Protein AF-A0A6N9NQ36-F1 (afdb_monomer_lite)

Foldseek 3Di:
DDLVVLLVVLVVLLVLLVVCVVVVFDDPVNLVVSVVVLVVVLVVLVPDPDDPVLNVLSVPDDQPDDPPPPPPDVVVVVVCVVVVNVVVVVVVVVVRVSSNVRSVVSNVSSVVSSVVSVVPD

Radius of gyration: 18.17 Å; chains: 1; bounding box: 44×25×46 Å

Organism: NCBI:txid2692424

pLDDT: mean 80.73, std 10.32, range [47.38, 92.06]

Sequence (121 aa):
MDIQTTIKYLDFVAAECERHLKDGSVSDDELNQLIIEFQRFQDKVKQSSIPYELKNEIQTFKFDYSSKKVKRSSVIMIISILTFGSWAYFLEMRRQKKRKETLEDLKRNSSTLGYKIKLNY

Secondary structure (DSSP, 8-state):
--HHHHHHHHHHHHHHHHHHHHTS---HHHHHHHHHHHHHHHHHHHTSSS-HHHHHHHHT-------------HHHHHHHHHTTTHHHHHHHHHHHHHHHHHHHHHHHHHHHHHHHHHHH-

Structure (mmCIF, N/CA/C/O backbone):
data_AF-A0A6N9NQ36-F1
#
_entry.id   AF-A0A6N9NQ36-F1
#
loop_
_atom_site.group_PDB
_atom_site.id
_atom_site.type_symbol
_atom_site.label_atom_id
_atom_site.label_alt_id
_atom_site.label_comp_id
_atom_site.label_asym_id
_atom_site.label_entity_id
_atom_site.label_seq_id
_atom_site.pdbx_PDB_ins_code
_atom_site.Cartn_x
_atom_site.Cartn_y
_atom_site.Cartn_z
_atom_site.occupancy
_atom_site.B_iso_or_equiv
_atom_site.auth_seq_id
_atom_site.auth_comp_id
_atom_site.auth_asym_id
_atom_site.auth_atom_id
_atom_site.pdbx_PDB_model_num
ATOM 1 N N . MET A 1 1 ? -16.922 6.609 8.813 1.00 81.25 1 MET A N 1
ATOM 2 C CA . MET A 1 1 ? -16.571 5.221 8.453 1.00 81.25 1 MET A CA 1
ATOM 3 C C . MET A 1 1 ? -16.620 4.383 9.713 1.00 81.25 1 MET A C 1
ATOM 5 O O . MET A 1 1 ? -16.212 4.887 10.750 1.00 81.25 1 MET A O 1
ATOM 9 N N . ASP A 1 2 ? -17.160 3.173 9.642 1.00 87.50 2 ASP A N 1
ATOM 10 C CA . ASP A 1 2 ? -17.223 2.249 10.778 1.00 87.50 2 ASP A CA 1
ATOM 11 C C . ASP A 1 2 ? -16.134 1.164 10.686 1.00 87.50 2 ASP A C 1
ATOM 13 O O . ASP A 1 2 ? -15.363 1.095 9.720 1.00 87.50 2 ASP A O 1
ATOM 17 N N . ILE A 1 3 ? -16.055 0.327 11.720 1.00 87.38 3 ILE A N 1
ATOM 18 C CA . ILE A 1 3 ? -15.055 -0.740 11.844 1.00 87.38 3 ILE A CA 1
ATOM 19 C C . ILE A 1 3 ? -15.223 -1.789 10.737 1.00 87.38 3 ILE A C 1
ATOM 21 O O . ILE A 1 3 ? -14.239 -2.171 10.104 1.00 87.38 3 ILE A O 1
ATOM 25 N N . GLN A 1 4 ? -16.456 -2.203 10.427 1.00 87.88 4 GLN A N 1
ATOM 26 C CA . GLN A 1 4 ? -16.715 -3.196 9.378 1.00 87.88 4 GLN A CA 1
ATOM 27 C C . GLN A 1 4 ? -16.291 -2.697 7.993 1.00 87.88 4 GLN A C 1
ATOM 29 O O . GLN A 1 4 ? -15.705 -3.440 7.209 1.00 87.88 4 GLN A O 1
ATOM 34 N N . THR A 1 5 ? -16.552 -1.430 7.692 1.00 89.06 5 THR A N 1
ATOM 35 C CA . THR A 1 5 ? -16.142 -0.778 6.447 1.00 89.06 5 THR A CA 1
ATOM 36 C C . THR A 1 5 ? -14.622 -0.673 6.369 1.00 89.06 5 THR A C 1
ATOM 38 O O . THR A 1 5 ? -14.045 -0.899 5.308 1.00 89.06 5 THR A O 1
ATOM 41 N N . THR A 1 6 ? -13.964 -0.393 7.497 1.00 88.56 6 THR A N 1
ATOM 42 C CA . THR A 1 6 ? -12.498 -0.360 7.596 1.00 88.56 6 THR A CA 1
ATOM 43 C C . THR A 1 6 ? -11.900 -1.732 7.290 1.00 88.56 6 THR A C 1
ATOM 45 O O . THR A 1 6 ? -11.003 -1.836 6.459 1.00 88.56 6 THR A O 1
ATOM 48 N N . ILE A 1 7 ? -12.449 -2.793 7.886 1.00 88.56 7 ILE A N 1
ATOM 49 C CA . ILE A 1 7 ? -12.055 -4.179 7.611 1.00 88.56 7 ILE A CA 1
ATOM 50 C C . ILE A 1 7 ? -12.229 -4.518 6.127 1.00 88.56 7 ILE A C 1
ATOM 52 O O . ILE A 1 7 ? -11.285 -4.982 5.494 1.00 88.56 7 ILE A O 1
ATOM 56 N N . LYS A 1 8 ? -13.414 -4.254 5.560 1.00 91.12 8 LYS A N 1
ATOM 57 C CA . LYS A 1 8 ? -13.703 -4.538 4.146 1.00 91.12 8 LYS A CA 1
ATOM 58 C C . LYS A 1 8 ? -12.733 -3.820 3.214 1.00 91.12 8 LYS A C 1
ATOM 60 O O . LYS A 1 8 ? -12.318 -4.392 2.213 1.00 91.12 8 LYS A O 1
ATOM 65 N N . TYR A 1 9 ? -12.364 -2.584 3.545 1.00 91.38 9 TYR A N 1
ATOM 66 C CA . TYR A 1 9 ? -11.405 -1.825 2.755 1.00 91.38 9 TYR A CA 1
ATOM 67 C C . TYR A 1 9 ? -9.991 -2.417 2.839 1.00 91.38 9 TYR A C 1
ATOM 69 O O . TYR A 1 9 ? -9.328 -2.556 1.817 1.00 91.38 9 TYR A O 1
ATOM 77 N N . LEU A 1 10 ? -9.536 -2.820 4.028 1.00 88.56 10 LEU A N 1
ATOM 78 C CA . LEU A 1 10 ? -8.232 -3.473 4.195 1.00 88.56 10 LEU A CA 1
ATOM 79 C C . LEU A 1 10 ? -8.166 -4.824 3.466 1.00 88.56 10 LEU A C 1
ATOM 81 O O . LEU A 1 10 ? -7.158 -5.120 2.825 1.00 88.56 10 LEU A O 1
ATOM 85 N N . ASP A 1 11 ? -9.248 -5.608 3.513 1.00 89.56 11 ASP A N 1
ATOM 86 C CA . ASP A 1 11 ? -9.370 -6.865 2.768 1.00 89.56 11 ASP A CA 1
ATOM 87 C C . ASP A 1 11 ? -9.337 -6.608 1.245 1.00 89.56 11 ASP A C 1
ATOM 89 O O . ASP A 1 11 ? -8.639 -7.312 0.515 1.00 89.56 11 ASP A O 1
ATOM 93 N N . PHE A 1 12 ? -10.025 -5.562 0.766 1.00 92.06 12 PHE A N 1
ATOM 94 C CA . PHE A 1 12 ? -9.979 -5.132 -0.637 1.00 92.06 12 PHE A CA 1
ATOM 95 C C . PHE A 1 12 ? -8.558 -4.753 -1.077 1.00 92.06 12 PHE A C 1
ATOM 97 O O . PHE A 1 12 ? -8.078 -5.265 -2.085 1.00 92.06 12 PHE A O 1
ATOM 104 N N . VAL A 1 13 ? -7.853 -3.921 -0.302 1.00 88.75 13 VAL A N 1
ATOM 105 C CA . VAL A 1 13 ? -6.472 -3.513 -0.614 1.00 88.75 13 VAL A CA 1
ATOM 106 C C . VAL A 1 13 ? -5.547 -4.728 -0.682 1.00 88.75 13 VAL A C 1
ATOM 108 O O . VAL A 1 13 ? -4.748 -4.842 -1.611 1.00 88.75 13 VAL A O 1
ATOM 111 N N . ALA A 1 14 ? -5.661 -5.659 0.268 1.00 88.44 14 ALA A N 1
ATOM 112 C CA . ALA A 1 14 ? -4.861 -6.880 0.265 1.00 88.44 14 ALA A CA 1
ATOM 113 C C . ALA A 1 14 ? -5.127 -7.750 -0.978 1.00 88.44 14 ALA A C 1
ATOM 115 O O . ALA A 1 14 ? -4.179 -8.267 -1.577 1.00 88.44 14 ALA A O 1
ATOM 116 N N . ALA A 1 15 ? -6.393 -7.881 -1.385 1.00 89.12 15 ALA A N 1
ATOM 117 C CA . ALA A 1 15 ? -6.787 -8.634 -2.572 1.00 89.12 15 ALA A CA 1
ATOM 118 C C . ALA A 1 15 ? -6.293 -7.980 -3.874 1.00 89.12 15 ALA A C 1
ATOM 120 O O . ALA A 1 15 ? -5.762 -8.677 -4.739 1.00 89.12 15 ALA A O 1
ATOM 121 N N . GLU A 1 16 ? -6.394 -6.654 -4.000 1.00 87.25 16 GLU A N 1
ATOM 122 C CA . GLU A 1 16 ? -5.876 -5.915 -5.160 1.00 87.25 16 GLU A CA 1
ATOM 123 C C . GLU A 1 16 ? -4.352 -6.040 -5.274 1.00 87.25 16 GLU A C 1
ATOM 125 O O . GLU A 1 16 ? -3.835 -6.327 -6.355 1.00 87.25 16 GLU A O 1
ATOM 130 N N . CYS A 1 17 ? -3.624 -5.931 -4.156 1.00 87.00 17 CYS A N 1
ATOM 131 C CA . CYS A 1 17 ? -2.180 -6.184 -4.140 1.00 87.00 17 CYS A CA 1
ATOM 132 C C . CYS A 1 17 ? -1.856 -7.601 -4.624 1.00 87.00 17 CYS A C 1
ATOM 134 O O . CYS A 1 17 ? -0.931 -7.797 -5.409 1.00 87.00 17 CYS A O 1
ATOM 136 N N . GLU A 1 18 ? -2.612 -8.603 -4.168 1.00 88.00 18 GLU A N 1
ATOM 137 C CA . GLU A 1 18 ? -2.416 -9.986 -4.593 1.00 88.00 18 GLU A CA 1
ATOM 138 C C . GLU A 1 18 ? -2.698 -10.190 -6.084 1.00 88.00 18 GLU A C 1
ATOM 140 O O . GLU A 1 18 ? -1.942 -10.912 -6.737 1.00 88.00 18 GLU A O 1
ATOM 145 N N . ARG A 1 19 ? -3.736 -9.548 -6.633 1.00 88.06 19 ARG A N 1
ATOM 146 C CA . ARG A 1 19 ? -4.027 -9.587 -8.071 1.00 88.06 19 ARG A CA 1
ATOM 147 C C . ARG A 1 19 ? -2.843 -9.050 -8.874 1.00 88.06 19 ARG A C 1
ATOM 149 O O . ARG A 1 19 ? -2.295 -9.770 -9.701 1.00 88.06 19 ARG A O 1
ATOM 156 N N . HIS A 1 20 ? -2.371 -7.849 -8.542 1.00 85.38 20 HIS A N 1
ATOM 157 C CA . HIS A 1 20 ? -1.241 -7.223 -9.231 1.00 85.38 20 HIS A CA 1
ATOM 158 C C . HIS A 1 20 ? 0.068 -8.021 -9.105 1.00 85.38 20 HIS A C 1
ATOM 160 O O . HIS A 1 20 ? 0.865 -8.076 -10.042 1.00 85.38 20 HIS A O 1
ATOM 166 N N . LEU A 1 21 ? 0.300 -8.682 -7.966 1.00 85.56 21 LEU A N 1
ATOM 167 C CA . LEU A 1 21 ? 1.453 -9.570 -7.797 1.00 85.56 21 LEU A CA 1
ATOM 168 C C . LEU A 1 21 ? 1.353 -10.830 -8.676 1.00 85.56 21 LEU A C 1
ATOM 170 O O . LEU A 1 21 ? 2.377 -11.271 -9.205 1.00 85.56 21 LEU A O 1
ATOM 174 N N . LYS A 1 22 ? 0.146 -11.388 -8.863 1.00 87.00 22 LYS A N 1
ATOM 175 C CA . LYS A 1 22 ? -0.106 -12.551 -9.738 1.00 87.00 22 LYS A CA 1
ATOM 176 C C . LYS A 1 22 ? 0.035 -12.220 -11.221 1.00 87.00 22 LYS A C 1
ATOM 178 O O . LYS A 1 22 ? 0.572 -13.043 -11.956 1.00 87.00 22 LYS A O 1
ATOM 183 N N . ASP A 1 23 ? -0.361 -11.017 -11.632 1.00 81.38 23 ASP A N 1
ATOM 184 C CA . ASP A 1 23 ? -0.245 -10.547 -13.021 1.00 81.38 23 ASP A CA 1
ATOM 185 C C . ASP A 1 23 ? 1.222 -10.409 -13.479 1.00 81.38 23 ASP A C 1
ATOM 187 O O . ASP A 1 23 ? 1.522 -10.308 -14.667 1.00 81.38 23 ASP A O 1
ATOM 191 N N . GLY A 1 24 ? 2.178 -10.452 -12.543 1.00 73.56 24 GLY A N 1
ATOM 192 C CA . GLY A 1 24 ? 3.606 -10.588 -12.831 1.00 73.56 24 GLY A CA 1
ATOM 193 C C . GLY A 1 24 ? 4.315 -9.280 -13.191 1.00 73.56 24 GLY A C 1
ATOM 194 O O . GLY A 1 24 ? 5.543 -9.212 -13.047 1.00 73.56 24 GLY A O 1
ATOM 195 N N . SER A 1 25 ? 3.572 -8.232 -13.550 1.00 75.00 25 SER A N 1
ATOM 196 C CA . SER A 1 25 ? 4.064 -6.867 -13.758 1.00 75.00 25 SER A CA 1
ATOM 197 C C . SER A 1 25 ? 3.104 -5.839 -13.176 1.00 75.00 25 SER A C 1
ATOM 199 O O . SER A 1 25 ? 1.897 -5.974 -13.331 1.00 75.00 25 SER A O 1
ATOM 201 N N . VAL A 1 26 ? 3.655 -4.786 -12.576 1.00 78.06 26 VAL A N 1
ATOM 202 C CA . VAL A 1 26 ? 2.883 -3.663 -12.029 1.00 78.06 26 VAL A CA 1
ATOM 203 C C . VAL A 1 26 ? 3.349 -2.401 -12.734 1.00 78.06 26 VAL A C 1
ATOM 205 O O . VAL A 1 26 ? 4.561 -2.148 -12.823 1.00 78.06 26 VAL A O 1
ATOM 208 N N . SER A 1 27 ? 2.422 -1.617 -13.270 1.00 80.62 27 SER A N 1
ATOM 209 C CA . SER A 1 27 ? 2.741 -0.316 -13.853 1.00 80.62 27 SER A CA 1
ATOM 210 C C . SER A 1 27 ? 2.908 0.758 -12.772 1.00 80.62 27 SER A C 1
ATOM 212 O O . SER A 1 27 ? 2.430 0.627 -11.644 1.00 80.62 27 SER A O 1
ATOM 214 N N . ASP A 1 28 ? 3.609 1.844 -13.111 1.00 77.12 28 ASP A N 1
ATOM 215 C CA . ASP A 1 28 ? 3.698 3.009 -12.220 1.00 77.12 28 ASP A CA 1
ATOM 216 C C . ASP A 1 28 ? 2.319 3.617 -11.951 1.00 77.12 28 ASP A C 1
ATOM 218 O O . ASP A 1 28 ? 2.065 4.081 -10.843 1.00 77.12 28 ASP A O 1
ATOM 222 N N . ASP A 1 29 ? 1.436 3.605 -12.948 1.00 80.88 29 ASP A N 1
ATOM 223 C CA . ASP A 1 29 ? 0.116 4.219 -12.849 1.00 80.88 29 ASP A CA 1
ATOM 224 C C . ASP A 1 29 ? -0.803 3.426 -11.916 1.00 80.88 29 ASP A C 1
ATOM 226 O O . ASP A 1 29 ? -1.425 4.029 -11.045 1.00 80.88 29 ASP A O 1
ATOM 230 N N . GLU A 1 30 ? -0.825 2.092 -12.016 1.00 81.50 30 GLU A N 1
ATOM 231 C CA . GLU A 1 30 ? -1.581 1.225 -11.097 1.00 81.50 30 GLU A CA 1
ATOM 232 C C . GLU A 1 30 ? -1.101 1.384 -9.651 1.00 81.50 30 GLU A C 1
ATOM 234 O O . GLU A 1 30 ? -1.906 1.581 -8.740 1.00 81.50 30 GLU A O 1
ATOM 239 N N . LEU A 1 31 ? 0.219 1.362 -9.433 1.00 84.00 31 LEU A N 1
ATOM 240 C CA . LEU A 1 31 ? 0.777 1.521 -8.092 1.00 84.00 31 LEU A CA 1
ATOM 241 C C . LEU A 1 31 ? 0.475 2.913 -7.521 1.00 84.00 31 LEU A C 1
ATOM 243 O O . LEU A 1 31 ? 0.099 3.036 -6.357 1.00 84.00 31 LEU A O 1
ATOM 247 N N . ASN A 1 32 ? 0.591 3.964 -8.335 1.00 83.31 32 ASN A N 1
ATOM 248 C CA . ASN A 1 32 ? 0.248 5.321 -7.916 1.00 83.31 32 ASN A CA 1
ATOM 249 C C . ASN A 1 32 ? -1.247 5.467 -7.607 1.00 83.31 32 ASN A C 1
ATOM 251 O O . ASN A 1 32 ? -1.594 6.124 -6.626 1.00 83.31 32 ASN A O 1
ATOM 255 N N . GLN A 1 33 ? -2.133 4.859 -8.402 1.00 86.69 33 GLN A N 1
ATOM 256 C CA . GLN A 1 33 ? -3.572 4.862 -8.135 1.00 86.69 33 GLN A CA 1
ATOM 257 C C . GLN A 1 33 ? -3.881 4.191 -6.798 1.00 86.69 33 GLN A C 1
ATOM 259 O O . GLN A 1 33 ? -4.565 4.792 -5.971 1.00 86.69 33 GLN A O 1
ATOM 264 N N . LEU A 1 34 ? -3.299 3.019 -6.538 1.00 86.88 34 LEU A N 1
ATOM 265 C CA . LEU A 1 34 ? -3.486 2.304 -5.278 1.00 86.88 34 LEU A CA 1
ATOM 266 C C . LEU A 1 34 ? -2.987 3.115 -4.071 1.00 86.88 34 LEU A C 1
ATOM 268 O O . LEU A 1 34 ? -3.663 3.184 -3.044 1.00 86.88 34 LEU A O 1
ATOM 272 N N . ILE A 1 35 ? -1.840 3.792 -4.202 1.00 85.69 35 ILE A N 1
ATOM 273 C CA . ILE A 1 35 ? -1.313 4.691 -3.162 1.00 85.69 35 ILE A CA 1
ATOM 274 C C . ILE A 1 35 ? -2.281 5.852 -2.902 1.00 85.69 35 ILE A C 1
ATOM 276 O O . ILE A 1 35 ? -2.587 6.150 -1.747 1.00 85.69 35 ILE A O 1
ATOM 280 N N . ILE A 1 36 ? -2.782 6.503 -3.956 1.00 86.44 36 ILE A N 1
ATOM 281 C CA . ILE A 1 36 ? -3.729 7.622 -3.835 1.00 86.44 36 ILE A CA 1
ATOM 282 C C . ILE A 1 36 ? -5.033 7.157 -3.180 1.00 86.44 36 ILE A C 1
ATOM 284 O O . ILE A 1 36 ? -5.578 7.850 -2.319 1.00 86.44 36 ILE A O 1
ATOM 288 N N . GLU A 1 37 ? -5.550 5.993 -3.568 1.00 87.44 37 GLU A N 1
ATOM 289 C CA . GLU A 1 37 ? -6.744 5.417 -2.956 1.00 87.44 37 GLU A CA 1
ATOM 290 C C . GLU A 1 37 ? -6.533 5.123 -1.472 1.00 87.44 37 GLU A C 1
ATOM 292 O O . GLU A 1 37 ? -7.371 5.507 -0.650 1.00 87.44 37 GLU A O 1
ATOM 297 N N . PHE A 1 38 ? -5.387 4.549 -1.106 1.00 88.69 38 PHE A N 1
ATOM 298 C CA . PHE A 1 38 ? -5.073 4.278 0.290 1.00 88.69 38 PHE A CA 1
ATOM 299 C C . PHE A 1 38 ? -4.901 5.562 1.112 1.00 88.69 38 PH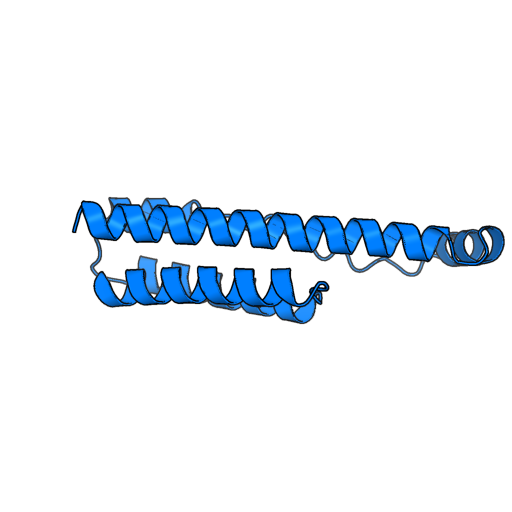E A C 1
ATOM 301 O O . PHE A 1 38 ? -5.380 5.636 2.242 1.00 88.69 38 PHE A O 1
ATOM 308 N N . GLN A 1 39 ? -4.294 6.610 0.551 1.00 89.00 39 GLN A N 1
ATOM 309 C CA . GLN A 1 39 ? -4.218 7.925 1.201 1.00 89.00 39 GLN A CA 1
ATOM 310 C C . GLN A 1 39 ? -5.616 8.504 1.459 1.00 89.00 39 GLN A C 1
ATOM 312 O O . GLN A 1 39 ? -5.917 8.948 2.567 1.00 89.00 39 GLN A O 1
ATOM 317 N N . ARG A 1 40 ? -6.524 8.408 0.478 1.00 90.00 40 ARG A N 1
ATOM 318 C CA . ARG A 1 40 ? -7.932 8.807 0.662 1.00 90.00 40 ARG A CA 1
ATOM 319 C C . ARG A 1 40 ? -8.615 7.988 1.756 1.00 90.00 40 ARG A C 1
ATOM 321 O O . ARG A 1 40 ? -9.457 8.514 2.484 1.00 90.00 40 ARG A O 1
ATOM 328 N N . PHE A 1 41 ? -8.282 6.707 1.879 1.00 90.69 41 PHE A N 1
ATOM 329 C CA . PHE A 1 41 ? -8.749 5.874 2.982 1.00 90.69 41 PHE A CA 1
ATOM 330 C C . PHE A 1 41 ? -8.202 6.346 4.332 1.00 90.69 41 PHE A C 1
ATOM 332 O O . PHE A 1 41 ? -8.990 6.514 5.263 1.00 90.69 41 PHE A O 1
ATOM 339 N N . GLN A 1 42 ? -6.905 6.646 4.437 1.00 89.69 42 GLN A N 1
ATOM 340 C CA . GLN A 1 42 ? -6.301 7.206 5.650 1.00 89.69 42 GLN A CA 1
ATOM 341 C C . GLN A 1 42 ? -7.001 8.507 6.080 1.00 89.69 42 GLN A C 1
ATOM 343 O O . GLN A 1 42 ? -7.316 8.679 7.262 1.00 89.69 42 GLN A O 1
ATOM 348 N N . ASP A 1 43 ? -7.332 9.386 5.132 1.00 90.38 43 ASP A N 1
ATOM 349 C CA . ASP A 1 43 ? -8.077 10.620 5.402 1.00 90.38 43 ASP A CA 1
ATOM 350 C C . ASP A 1 43 ? -9.498 10.347 5.914 1.00 90.38 43 ASP A C 1
ATOM 352 O O . ASP A 1 43 ? -9.934 10.933 6.912 1.00 90.38 43 ASP A O 1
ATOM 356 N N . LYS A 1 44 ? -10.215 9.402 5.292 1.00 89.94 44 LYS A N 1
ATOM 357 C CA . LYS A 1 44 ? -11.551 8.972 5.746 1.00 89.94 44 LYS A CA 1
ATOM 358 C C . LYS A 1 44 ? -11.514 8.351 7.142 1.00 89.94 44 LYS A C 1
ATOM 360 O O . LYS A 1 44 ? -12.421 8.585 7.941 1.00 89.94 44 LYS A O 1
ATOM 365 N N . VAL A 1 45 ? -10.475 7.578 7.452 1.00 89.75 45 VAL A N 1
ATOM 366 C CA . VAL A 1 45 ? -10.235 6.999 8.781 1.00 89.75 45 VAL A CA 1
ATOM 367 C C . VAL A 1 45 ? -10.008 8.096 9.812 1.00 89.75 45 VAL A C 1
ATOM 369 O O . VAL A 1 45 ? -10.620 8.071 10.882 1.00 89.75 45 VAL A O 1
ATOM 372 N N . LYS A 1 46 ? -9.191 9.100 9.489 1.00 88.31 46 LYS A N 1
ATOM 373 C CA . LYS A 1 46 ? -8.890 10.221 10.386 1.00 88.31 46 LYS A CA 1
ATOM 374 C C . LYS A 1 46 ? -10.160 10.953 10.832 1.00 88.31 46 LYS A C 1
ATOM 376 O O . LYS A 1 46 ? -10.327 11.223 12.023 1.00 88.31 46 LYS A O 1
ATOM 381 N N . GLN A 1 47 ? -11.075 11.187 9.891 1.00 88.94 47 GLN A N 1
ATOM 382 C CA . GLN A 1 47 ? -12.359 11.868 10.107 1.00 88.94 47 GLN A CA 1
ATOM 383 C C . GLN A 1 47 ? -13.459 10.969 10.701 1.00 88.94 47 GLN A C 1
ATOM 385 O O . GLN A 1 47 ? -14.547 11.445 11.010 1.00 88.94 47 GLN A O 1
ATOM 390 N N . SER A 1 48 ? -13.214 9.666 10.840 1.00 89.12 48 SER A N 1
ATOM 391 C CA . SER A 1 48 ? -14.222 8.713 11.311 1.00 89.12 48 SER A CA 1
ATOM 392 C C . SER A 1 48 ? -14.375 8.684 12.836 1.00 89.12 48 SER A C 1
ATOM 394 O O . SER A 1 48 ? -13.598 9.297 13.562 1.00 89.12 48 SER A O 1
ATOM 396 N N . SER A 1 49 ? -15.359 7.941 13.339 1.00 87.38 49 SER A N 1
ATOM 397 C CA . SER A 1 49 ? -15.581 7.718 14.772 1.00 87.38 49 SER A CA 1
ATOM 398 C C . SER A 1 49 ? -14.849 6.487 15.326 1.00 87.38 49 SER A C 1
ATOM 400 O O . SER A 1 49 ? -15.089 6.117 16.472 1.00 87.38 49 SER A O 1
ATOM 402 N N . ILE A 1 50 ? -13.979 5.832 14.543 1.00 87.75 50 ILE A N 1
ATOM 403 C CA . ILE A 1 50 ? -13.272 4.632 15.011 1.00 87.75 50 ILE A CA 1
ATOM 404 C C . ILE A 1 50 ? -12.268 4.969 16.136 1.00 87.75 50 ILE A C 1
ATOM 406 O O . ILE A 1 50 ? -11.798 6.112 16.198 1.00 87.75 50 ILE A O 1
ATOM 410 N N . PRO A 1 51 ? -11.911 3.994 16.993 1.00 89.31 51 PRO A N 1
ATOM 411 C CA . PRO A 1 51 ? -10.959 4.179 18.089 1.00 89.31 51 PRO A CA 1
ATOM 412 C C . PRO A 1 51 ? -9.640 4.828 17.659 1.00 89.31 51 PRO A C 1
ATOM 414 O O . PRO A 1 51 ? -9.127 4.578 16.562 1.00 89.31 51 PRO A O 1
ATOM 417 N N . TYR A 1 52 ? -9.088 5.673 18.532 1.00 86.81 52 TYR A N 1
ATOM 418 C CA . TYR A 1 52 ? -7.874 6.441 18.247 1.00 86.81 52 TYR A CA 1
ATOM 419 C C . TYR A 1 52 ? -6.673 5.531 17.966 1.00 86.81 52 TYR A C 1
ATOM 421 O O . TYR A 1 52 ? -5.871 5.822 17.080 1.00 86.81 52 TYR A O 1
ATOM 429 N N . GLU A 1 53 ? -6.595 4.398 18.657 1.00 85.31 53 GLU A N 1
ATOM 430 C CA . GLU A 1 53 ? -5.572 3.370 18.486 1.00 85.31 53 GLU A CA 1
ATOM 431 C C . GLU A 1 53 ? -5.553 2.864 17.038 1.00 85.31 53 GLU A C 1
ATOM 433 O O . GLU A 1 53 ? -4.502 2.842 16.398 1.00 85.31 53 GLU A O 1
ATOM 438 N N . LEU A 1 54 ? -6.732 2.561 16.481 1.00 84.75 54 LEU A N 1
ATOM 439 C CA . LEU A 1 54 ? -6.871 2.109 15.095 1.00 84.75 54 LEU A CA 1
ATOM 440 C C . LEU A 1 54 ? -6.523 3.210 14.097 1.00 84.75 54 LEU A C 1
ATOM 442 O O . LEU A 1 54 ? -5.854 2.947 13.099 1.00 84.75 54 LEU A O 1
ATOM 446 N N . LYS A 1 55 ? -6.939 4.454 14.362 1.00 88.69 55 LYS A N 1
ATOM 447 C CA . LYS A 1 55 ? -6.555 5.589 13.513 1.00 88.69 55 LYS A CA 1
ATOM 448 C C . LYS A 1 55 ? -5.043 5.746 13.463 1.00 88.69 55 LYS A C 1
ATOM 450 O O . LYS A 1 55 ? -4.497 5.944 12.382 1.00 88.69 55 LYS A O 1
ATOM 455 N N . ASN A 1 56 ? -4.380 5.659 14.612 1.00 87.31 56 ASN A N 1
ATOM 456 C CA . ASN A 1 56 ? -2.940 5.831 14.702 1.00 87.31 56 ASN A CA 1
ATOM 457 C C . ASN A 1 56 ? -2.202 4.710 13.954 1.00 87.31 56 ASN A C 1
ATOM 459 O O . ASN A 1 56 ? -1.309 4.994 13.164 1.00 87.31 56 ASN A O 1
ATOM 463 N N . GLU A 1 57 ? -2.636 3.457 14.109 1.00 85.25 57 GLU A N 1
ATOM 464 C CA . GLU A 1 57 ? -2.080 2.320 13.360 1.00 85.25 57 GLU A CA 1
ATOM 465 C C . GLU A 1 57 ? -2.299 2.423 11.848 1.00 85.25 57 GLU A C 1
ATOM 467 O O . GLU A 1 57 ? -1.435 2.044 11.067 1.00 85.25 57 GLU A O 1
ATOM 472 N N . ILE A 1 58 ? -3.429 2.971 11.401 1.00 85.69 58 ILE A N 1
ATOM 473 C CA . ILE A 1 58 ? -3.670 3.186 9.969 1.00 85.69 58 ILE A CA 1
ATOM 474 C C . ILE A 1 58 ? -2.795 4.327 9.418 1.00 85.69 58 ILE A C 1
ATOM 476 O O . ILE A 1 58 ? -2.373 4.303 8.261 1.00 85.69 58 ILE A O 1
ATOM 480 N N . GLN A 1 59 ? -2.500 5.338 10.231 1.00 84.50 59 GLN A N 1
ATOM 481 C CA . GLN A 1 59 ? -1.694 6.498 9.835 1.00 84.50 59 GLN A CA 1
ATOM 482 C C . GLN A 1 59 ? -0.184 6.215 9.833 1.00 84.50 59 GLN A C 1
ATOM 484 O O . GLN A 1 59 ? 0.573 6.942 9.191 1.00 84.50 59 GLN A O 1
ATOM 489 N N . THR A 1 60 ? 0.280 5.157 10.506 1.00 83.88 60 THR A N 1
ATOM 490 C CA . THR A 1 60 ? 1.694 4.749 10.455 1.00 83.88 60 THR A CA 1
ATOM 491 C C . THR A 1 60 ? 2.076 4.067 9.143 1.00 83.88 60 THR A C 1
ATOM 493 O O . THR A 1 60 ? 3.270 3.986 8.844 1.00 83.88 60 THR A O 1
ATOM 496 N N . PHE A 1 61 ? 1.110 3.643 8.318 1.00 80.06 61 PHE A N 1
ATOM 497 C CA . PHE A 1 61 ? 1.395 3.149 6.970 1.00 80.06 61 PHE A CA 1
ATOM 498 C C . PHE A 1 61 ? 1.937 4.272 6.086 1.00 80.06 61 PHE A C 1
ATOM 500 O O . PHE A 1 61 ? 1.217 5.191 5.690 1.00 80.06 61 PHE A O 1
ATOM 507 N N . LYS A 1 62 ? 3.228 4.179 5.765 1.00 72.38 62 LYS A N 1
ATOM 508 C CA . LYS A 1 62 ? 3.915 5.064 4.827 1.00 72.38 62 LYS A CA 1
ATOM 509 C C . LYS A 1 62 ? 4.277 4.292 3.568 1.00 72.38 62 LYS A C 1
ATOM 511 O O . LYS A 1 62 ? 4.855 3.213 3.645 1.00 72.38 62 LYS A O 1
ATOM 516 N N . PHE A 1 63 ? 3.983 4.889 2.420 1.00 69.88 63 PHE A N 1
ATOM 517 C CA . PHE A 1 63 ? 4.413 4.388 1.120 1.00 69.88 63 PHE A CA 1
ATOM 518 C C . PHE A 1 63 ? 5.757 5.008 0.763 1.00 69.88 63 PHE A C 1
ATOM 520 O O . PHE A 1 63 ? 5.819 6.198 0.453 1.00 69.88 63 PHE A O 1
ATOM 527 N N . ASP A 1 64 ? 6.830 4.219 0.783 1.00 65.50 64 ASP A N 1
ATOM 528 C CA . ASP A 1 64 ? 8.121 4.652 0.238 1.00 65.50 64 ASP A CA 1
ATOM 529 C C . ASP A 1 64 ? 8.188 4.354 -1.267 1.00 65.50 64 ASP A C 1
ATOM 531 O O . ASP A 1 64 ? 8.959 3.520 -1.744 1.00 65.50 64 ASP A O 1
ATOM 535 N N . TYR A 1 65 ? 7.318 5.022 -2.033 1.00 63.88 65 TYR A N 1
ATOM 536 C CA . TYR A 1 65 ? 7.339 4.959 -3.490 1.00 63.88 65 TYR A CA 1
ATOM 537 C C . TYR A 1 65 ? 7.599 6.336 -4.091 1.00 63.88 65 TYR A C 1
ATOM 539 O O . TYR A 1 65 ? 6.712 7.174 -4.238 1.00 63.88 65 TYR A O 1
ATOM 547 N N . SER A 1 66 ? 8.853 6.572 -4.469 1.00 60.00 66 SER A N 1
ATOM 548 C CA . SER A 1 66 ? 9.236 7.716 -5.291 1.00 60.00 66 SER A CA 1
ATOM 549 C C . SER A 1 66 ? 9.365 7.260 -6.739 1.00 60.00 66 SER A C 1
ATOM 551 O O . SER A 1 66 ? 10.373 6.653 -7.119 1.00 60.00 66 SER A O 1
ATOM 553 N N . SER A 1 67 ? 8.382 7.595 -7.582 1.00 55.09 67 SER A N 1
ATOM 554 C CA . SER A 1 67 ? 8.536 7.477 -9.031 1.00 55.09 67 SER A CA 1
ATOM 555 C C . SER A 1 67 ? 9.547 8.532 -9.498 1.00 55.09 67 SER A C 1
ATOM 557 O O . SER A 1 67 ? 9.191 9.626 -9.948 1.00 55.09 67 SER A O 1
ATOM 559 N N . LYS A 1 68 ? 10.847 8.256 -9.360 1.00 54.44 68 LYS A N 1
ATOM 560 C CA . LYS A 1 68 ? 11.874 9.087 -9.991 1.00 54.44 68 LYS A CA 1
ATOM 561 C C . LYS A 1 68 ? 11.704 8.934 -11.498 1.00 54.44 68 LYS A C 1
ATOM 563 O O . LYS A 1 68 ? 12.228 7.989 -12.087 1.00 54.44 68 LYS A O 1
ATOM 568 N N . LYS A 1 69 ? 10.982 9.874 -12.125 1.00 49.66 69 LYS A N 1
ATOM 569 C CA . LYS A 1 69 ? 10.993 10.052 -13.581 1.00 49.66 69 LYS A CA 1
ATOM 570 C C . LYS A 1 69 ? 12.456 10.116 -13.992 1.00 49.66 69 LYS A C 1
ATOM 572 O O . LYS A 1 69 ? 13.173 11.040 -13.605 1.00 49.66 69 LYS A O 1
ATOM 577 N N . VAL A 1 70 ? 12.925 9.095 -14.702 1.00 51.69 70 VAL A N 1
ATOM 578 C CA . VAL A 1 70 ? 14.309 9.068 -15.156 1.00 51.69 70 VAL A CA 1
ATOM 579 C C . VAL A 1 70 ? 14.495 10.238 -16.103 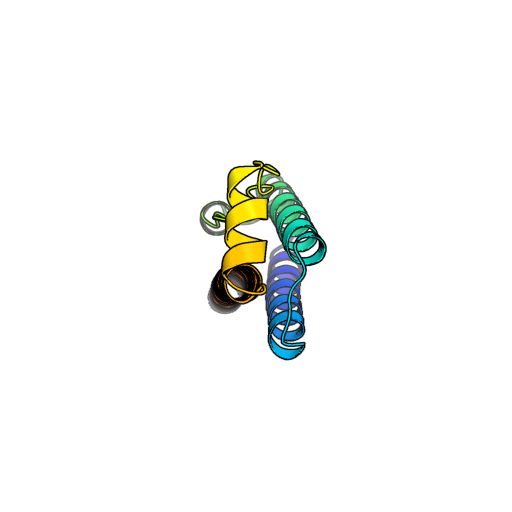1.00 51.69 70 VAL A C 1
ATOM 581 O O . VAL A 1 70 ? 13.904 10.282 -17.180 1.00 51.69 70 VAL A O 1
ATOM 584 N N . LYS A 1 71 ? 15.285 11.222 -15.661 1.00 47.38 71 LYS A N 1
ATOM 585 C CA . LYS A 1 71 ? 15.714 12.329 -16.508 1.00 47.38 71 LYS A CA 1
ATOM 586 C C . LYS A 1 71 ? 16.392 11.711 -17.725 1.00 47.38 71 LYS A C 1
ATOM 588 O O . LYS A 1 71 ? 17.381 10.999 -17.571 1.00 47.38 71 LYS A O 1
ATOM 593 N N . ARG A 1 72 ? 15.850 11.967 -18.919 1.00 49.41 72 ARG A N 1
ATOM 594 C CA . ARG A 1 72 ? 16.482 11.628 -20.201 1.00 49.41 72 ARG A CA 1
ATOM 595 C C . ARG A 1 72 ? 17.775 12.443 -20.324 1.00 49.41 72 ARG A C 1
ATOM 597 O O . ARG A 1 72 ? 17.775 13.528 -20.885 1.00 49.41 72 ARG A O 1
ATOM 604 N N . SER A 1 73 ? 18.848 11.960 -19.707 1.00 57.38 73 SER A N 1
ATOM 605 C CA . SER A 1 73 ? 20.195 12.510 -19.850 1.00 57.38 73 SER A CA 1
ATOM 606 C C . SER A 1 73 ? 20.881 11.818 -21.022 1.00 57.38 73 SER A C 1
ATOM 608 O O . SER A 1 73 ? 20.791 10.595 -21.146 1.00 57.38 73 SER A O 1
ATOM 610 N N . SER A 1 74 ? 21.587 12.579 -21.860 1.00 61.75 74 SER A N 1
ATOM 611 C CA . SER A 1 74 ? 22.329 12.082 -23.028 1.00 61.75 74 SER A CA 1
ATOM 612 C C . SER A 1 74 ? 23.287 10.936 -22.673 1.00 61.75 74 SER A C 1
ATOM 614 O O . SER A 1 74 ? 23.475 10.011 -23.456 1.00 61.75 74 SER A O 1
ATOM 616 N N . VAL A 1 75 ? 23.806 10.925 -21.442 1.00 66.19 75 VAL A N 1
ATOM 617 C CA . VAL A 1 75 ? 24.659 9.855 -20.901 1.00 66.19 75 VAL A CA 1
ATOM 618 C C . VAL A 1 75 ? 23.920 8.513 -20.811 1.00 66.19 75 VAL A C 1
ATOM 620 O O . VAL A 1 75 ? 24.485 7.473 -21.136 1.00 66.19 75 VAL A O 1
ATOM 623 N N . ILE A 1 76 ? 22.640 8.515 -20.424 1.00 65.06 76 ILE A N 1
ATOM 624 C CA . ILE A 1 76 ? 21.825 7.292 -20.338 1.00 65.06 76 ILE A CA 1
ATOM 625 C C . ILE A 1 76 ? 21.578 6.724 -21.736 1.00 65.06 76 ILE A C 1
ATOM 627 O O . ILE A 1 76 ? 21.607 5.509 -21.913 1.00 65.06 76 ILE A O 1
ATOM 631 N N . MET A 1 77 ? 21.381 7.589 -22.734 1.00 62.59 77 MET A N 1
ATOM 632 C CA . MET A 1 77 ? 21.213 7.171 -24.128 1.00 62.59 77 MET A CA 1
ATOM 633 C C . MET A 1 77 ? 22.491 6.512 -24.663 1.00 62.59 77 MET A C 1
ATOM 635 O O . MET A 1 77 ? 22.419 5.418 -25.215 1.00 62.59 77 MET A O 1
ATOM 639 N N . ILE A 1 78 ? 23.657 7.113 -24.405 1.00 67.31 78 ILE A N 1
ATOM 640 C CA . ILE A 1 78 ? 24.963 6.560 -24.796 1.00 67.31 78 ILE A CA 1
ATOM 641 C C . ILE A 1 78 ? 25.204 5.194 -24.136 1.00 67.31 78 ILE A C 1
ATOM 643 O O . ILE A 1 78 ? 25.543 4.235 -24.823 1.00 67.31 78 ILE A O 1
ATOM 647 N N . ILE A 1 79 ? 24.957 5.061 -22.827 1.00 69.12 79 ILE A N 1
ATOM 648 C CA . ILE A 1 79 ? 25.107 3.779 -22.113 1.00 69.12 79 ILE A CA 1
ATOM 649 C C . ILE A 1 79 ? 24.126 2.727 -22.647 1.00 69.12 79 ILE A C 1
ATOM 651 O O . ILE A 1 79 ? 24.485 1.559 -22.780 1.00 69.12 79 ILE A O 1
ATOM 655 N N . SER A 1 80 ? 22.897 3.119 -22.987 1.00 64.62 80 SER A N 1
ATOM 656 C CA . SER A 1 80 ? 21.897 2.199 -23.546 1.00 64.62 80 SER A CA 1
ATOM 657 C C . SER A 1 80 ? 22.327 1.655 -24.911 1.00 64.62 80 SER A C 1
ATOM 659 O O . SER A 1 80 ? 22.140 0.470 -25.167 1.00 64.62 80 SER A O 1
ATOM 661 N N . ILE A 1 81 ? 22.950 2.488 -25.754 1.00 69.81 81 ILE A N 1
ATOM 662 C CA . ILE A 1 81 ? 23.508 2.077 -27.052 1.00 69.81 81 ILE A CA 1
ATOM 663 C C . ILE A 1 81 ? 24.719 1.154 -26.848 1.00 69.81 81 ILE A C 1
ATOM 665 O O . ILE A 1 81 ? 24.761 0.072 -27.424 1.00 69.81 81 ILE A O 1
ATOM 669 N N . LEU A 1 82 ? 25.662 1.533 -25.977 1.00 73.25 82 LEU A N 1
ATOM 670 C CA . LEU A 1 82 ? 26.882 0.754 -25.708 1.00 73.25 82 LEU A CA 1
ATOM 671 C C . LEU A 1 82 ? 26.607 -0.617 -25.076 1.00 73.25 82 LEU A C 1
ATOM 673 O O . LEU A 1 82 ? 27.367 -1.557 -25.277 1.00 73.25 82 LEU A O 1
ATOM 677 N N . THR A 1 83 ? 25.524 -0.741 -24.312 1.00 77.81 83 THR A N 1
ATOM 678 C CA . THR A 1 83 ? 25.130 -1.998 -23.653 1.00 77.81 83 THR A CA 1
ATOM 679 C C . THR A 1 83 ? 24.094 -2.797 -24.447 1.00 77.81 83 THR A C 1
ATOM 681 O O . THR A 1 83 ? 23.522 -3.749 -23.910 1.00 77.81 83 THR A O 1
ATOM 684 N N . PHE A 1 84 ? 23.816 -2.411 -25.701 1.00 72.62 84 PHE A N 1
ATOM 685 C CA . PHE A 1 84 ? 22.777 -3.015 -26.548 1.00 72.62 84 PHE A CA 1
ATOM 686 C C . PHE A 1 84 ? 21.414 -3.136 -25.837 1.00 72.62 84 PHE A C 1
ATOM 688 O O . PHE A 1 84 ? 20.712 -4.134 -25.953 1.00 72.62 84 PHE A O 1
ATOM 695 N N . GLY A 1 85 ? 21.047 -2.142 -25.025 1.00 66.06 85 GLY A N 1
ATOM 696 C CA . GLY A 1 85 ? 19.788 -2.132 -24.275 1.00 66.06 85 GLY A CA 1
ATOM 697 C C . GLY A 1 85 ? 19.749 -3.037 -23.034 1.00 66.06 85 GLY A C 1
ATOM 698 O O . GLY A 1 85 ? 18.799 -2.936 -22.256 1.00 66.06 85 GLY A O 1
ATOM 699 N N . SER A 1 86 ? 20.784 -3.841 -22.764 1.00 75.75 86 SER A N 1
ATOM 700 C CA . SER A 1 86 ? 20.842 -4.731 -21.589 1.00 75.75 86 SER A CA 1
ATOM 701 C C . SER A 1 86 ? 20.775 -3.957 -20.268 1.00 75.75 86 SER A C 1
ATOM 703 O O . SER A 1 86 ? 20.116 -4.376 -19.317 1.00 75.75 86 SER A O 1
ATOM 705 N N . TRP A 1 87 ? 21.399 -2.775 -20.208 1.00 74.88 87 TRP A N 1
ATOM 706 C CA . TRP A 1 87 ? 21.324 -1.907 -19.030 1.00 74.88 87 TRP A CA 1
ATOM 707 C C . TRP A 1 87 ? 19.920 -1.335 -18.813 1.00 74.88 87 TRP A C 1
ATOM 709 O O . TRP A 1 87 ? 19.453 -1.238 -17.678 1.00 74.88 87 TRP A O 1
ATOM 719 N N . ALA A 1 88 ? 19.220 -0.989 -19.896 1.00 72.19 88 ALA A N 1
ATOM 720 C CA . ALA A 1 88 ? 17.841 -0.517 -19.824 1.00 72.19 88 ALA A CA 1
ATOM 721 C C . ALA A 1 88 ? 16.905 -1.623 -19.306 1.00 72.19 88 ALA A C 1
ATOM 723 O O . ALA A 1 88 ? 16.085 -1.362 -18.427 1.00 72.19 88 ALA A O 1
ATOM 724 N N . TYR A 1 89 ? 17.096 -2.863 -19.766 1.00 75.25 89 TYR A N 1
ATOM 725 C CA . TYR A 1 89 ? 16.380 -4.037 -19.259 1.00 75.25 89 TYR A CA 1
ATOM 726 C C . TYR A 1 89 ? 16.632 -4.271 -17.762 1.00 75.25 89 TYR A C 1
ATOM 728 O O . TYR A 1 89 ? 15.695 -4.450 -16.983 1.00 75.25 89 TYR A O 1
ATOM 736 N N . PHE A 1 90 ? 17.890 -4.181 -17.325 1.00 77.75 90 PHE A N 1
ATOM 737 C CA . PHE A 1 90 ? 18.256 -4.334 -15.917 1.00 77.75 90 PHE A CA 1
ATOM 738 C C . PHE A 1 90 ? 17.669 -3.234 -15.017 1.00 77.75 90 PHE A C 1
ATOM 740 O O . PHE A 1 90 ? 17.226 -3.504 -13.896 1.00 77.75 90 PHE A O 1
ATOM 747 N N . LEU A 1 91 ? 17.624 -1.988 -15.499 1.00 79.12 91 LEU A N 1
ATOM 748 C CA . LEU A 1 91 ? 16.951 -0.893 -14.798 1.00 79.12 91 LEU A CA 1
ATOM 749 C C . LEU A 1 91 ? 15.449 -1.156 -14.649 1.00 79.12 91 LEU A C 1
ATOM 751 O O . LEU A 1 91 ? 14.905 -0.910 -13.572 1.00 79.12 91 LEU A O 1
ATOM 755 N N . GLU A 1 92 ? 14.794 -1.679 -15.685 1.00 75.81 92 GLU A N 1
ATOM 756 C CA . GLU A 1 92 ? 13.367 -1.999 -15.633 1.00 75.81 92 GLU A CA 1
ATOM 757 C C . GLU A 1 92 ? 13.080 -3.173 -14.686 1.00 75.81 92 GLU A C 1
ATOM 759 O O . GLU A 1 92 ? 12.172 -3.081 -13.863 1.00 75.81 92 GLU A O 1
ATOM 764 N N . MET A 1 93 ? 13.923 -4.213 -14.673 1.00 78.50 93 MET A N 1
ATOM 765 C CA . MET A 1 93 ? 13.846 -5.288 -13.674 1.00 78.50 93 MET A CA 1
ATOM 766 C C . MET A 1 93 ? 13.967 -4.765 -12.240 1.00 78.50 93 MET A C 1
ATOM 768 O O . MET A 1 93 ? 13.186 -5.149 -11.369 1.00 78.50 93 MET A O 1
ATOM 772 N N . ARG A 1 94 ? 14.920 -3.860 -11.977 1.00 82.31 94 ARG A N 1
ATOM 773 C CA . ARG A 1 94 ? 15.078 -3.245 -10.649 1.00 82.31 94 ARG A CA 1
ATOM 774 C C . ARG A 1 94 ? 13.846 -2.441 -10.238 1.00 82.31 94 ARG A C 1
ATOM 776 O O . ARG A 1 94 ? 13.473 -2.478 -9.068 1.00 82.31 94 ARG A O 1
ATOM 783 N N . ARG A 1 95 ? 13.214 -1.722 -11.171 1.00 80.88 95 ARG A N 1
ATOM 784 C CA . ARG A 1 95 ? 11.960 -1.001 -10.901 1.00 80.88 95 ARG A CA 1
ATOM 785 C C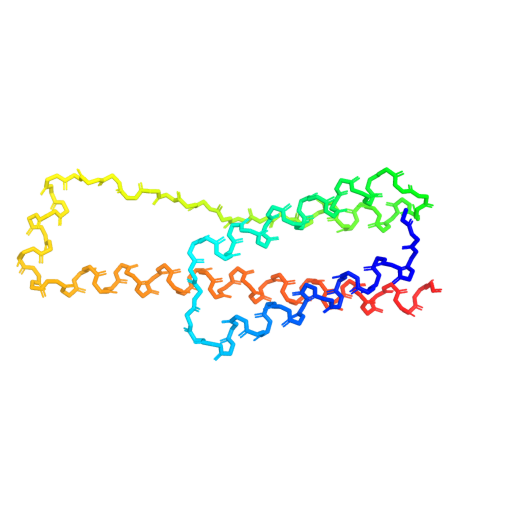 . ARG A 1 95 ? 10.822 -1.961 -10.599 1.00 80.88 95 ARG A C 1
ATOM 787 O O . ARG A 1 95 ? 10.163 -1.791 -9.581 1.00 80.88 95 ARG A O 1
ATOM 794 N N . GLN A 1 96 ? 10.642 -2.991 -11.421 1.00 81.88 96 GLN A N 1
ATOM 795 C CA . GLN A 1 96 ? 9.626 -4.018 -11.198 1.00 81.88 96 GLN A CA 1
ATOM 796 C C . GLN A 1 96 ? 9.810 -4.710 -9.842 1.00 81.88 96 GLN A C 1
ATOM 798 O O . GLN A 1 96 ? 8.834 -4.891 -9.121 1.00 81.88 96 GLN A O 1
ATOM 803 N N . LYS A 1 97 ? 11.053 -5.007 -9.432 1.00 84.50 97 LYS A N 1
ATOM 804 C CA . LYS A 1 97 ? 11.347 -5.550 -8.096 1.00 84.50 97 LYS A CA 1
ATOM 805 C C . LYS A 1 97 ? 10.862 -4.620 -6.981 1.00 84.50 97 LYS A C 1
ATOM 807 O O . LYS A 1 97 ? 10.127 -5.068 -6.114 1.00 84.50 97 LYS A O 1
ATOM 812 N N . LYS A 1 98 ? 11.188 -3.323 -7.050 1.00 83.31 98 LYS A N 1
ATOM 813 C CA . LYS A 1 98 ? 10.730 -2.329 -6.062 1.00 83.31 98 LYS A CA 1
ATOM 814 C C . LYS A 1 98 ? 9.208 -2.192 -6.002 1.00 83.31 98 LYS A C 1
ATOM 816 O O . LYS A 1 98 ? 8.653 -2.041 -4.918 1.00 83.31 98 LYS A O 1
ATOM 821 N N . ARG A 1 99 ? 8.529 -2.239 -7.154 1.00 82.69 99 ARG A N 1
ATOM 822 C CA . ARG A 1 99 ? 7.058 -2.202 -7.215 1.00 82.69 99 ARG A CA 1
ATOM 823 C C . ARG A 1 99 ? 6.455 -3.421 -6.519 1.00 82.69 99 ARG A C 1
ATOM 825 O O . ARG A 1 99 ? 5.560 -3.264 -5.697 1.00 82.69 99 ARG A O 1
ATOM 832 N N . LYS A 1 100 ? 6.990 -4.615 -6.799 1.00 86.00 100 LYS A N 1
ATOM 833 C CA . LYS A 1 100 ? 6.566 -5.859 -6.142 1.00 86.00 100 LYS A CA 1
ATOM 834 C C . LYS A 1 100 ? 6.805 -5.816 -4.635 1.00 86.00 100 LYS A C 1
ATOM 836 O O . LYS A 1 100 ? 5.875 -6.092 -3.893 1.00 86.00 100 LYS A O 1
ATOM 841 N N . GLU A 1 101 ? 7.986 -5.380 -4.196 1.00 86.62 101 GLU A N 1
ATOM 842 C CA . GLU A 1 101 ? 8.300 -5.203 -2.768 1.00 86.62 101 GLU A CA 1
ATOM 843 C C . GLU A 1 101 ? 7.294 -4.254 -2.089 1.00 86.62 101 GLU A C 1
ATOM 845 O O . GLU A 1 101 ? 6.739 -4.582 -1.046 1.00 86.62 101 GLU A O 1
ATOM 850 N N . THR A 1 102 ? 6.958 -3.128 -2.731 1.00 85.06 102 THR A N 1
ATOM 851 C CA . THR A 1 102 ? 5.977 -2.162 -2.196 1.00 85.06 102 THR A CA 1
ATOM 852 C C . THR A 1 102 ? 4.574 -2.773 -2.058 1.00 85.06 102 THR A C 1
ATOM 854 O O . THR A 1 102 ? 3.888 -2.534 -1.063 1.00 85.06 102 THR A O 1
ATOM 857 N N . LEU A 1 103 ? 4.129 -3.570 -3.038 1.00 85.81 103 LEU A N 1
ATOM 858 C CA . LEU A 1 103 ? 2.838 -4.264 -2.973 1.00 85.81 103 LEU A CA 1
ATOM 859 C C . LEU A 1 103 ? 2.821 -5.394 -1.941 1.00 85.81 103 LEU A C 1
ATOM 861 O O . LEU A 1 103 ? 1.801 -5.597 -1.286 1.00 85.81 103 LEU A O 1
ATOM 865 N N . GLU A 1 104 ? 3.917 -6.136 -1.792 1.00 87.75 104 GLU A N 1
ATOM 866 C CA . GLU A 1 104 ? 4.041 -7.179 -0.770 1.00 87.75 104 GLU A CA 1
ATOM 867 C C . GLU A 1 104 ? 3.948 -6.582 0.634 1.00 87.75 104 GLU A C 1
ATOM 869 O O . GLU A 1 104 ? 3.182 -7.081 1.467 1.00 87.75 104 GLU A O 1
ATOM 874 N N . ASP A 1 105 ? 4.649 -5.472 0.869 1.00 87.75 105 ASP A N 1
ATOM 875 C CA . ASP A 1 105 ? 4.568 -4.730 2.121 1.00 87.75 105 ASP A CA 1
ATOM 876 C C . ASP A 1 105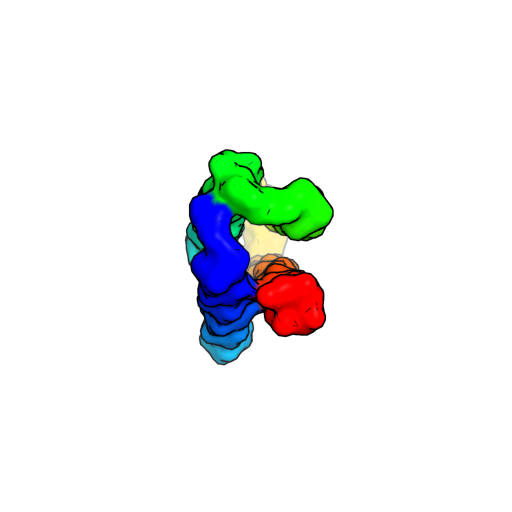 ? 3.137 -4.250 2.376 1.00 87.75 105 ASP A C 1
ATOM 878 O O . ASP A 1 105 ? 2.591 -4.500 3.452 1.00 87.75 105 ASP A O 1
ATOM 882 N N . LEU A 1 106 ? 2.481 -3.639 1.380 1.00 85.44 106 LEU A N 1
ATOM 883 C CA . LEU A 1 106 ? 1.096 -3.170 1.497 1.00 85.44 106 LEU A CA 1
ATOM 884 C C . LEU A 1 106 ? 0.109 -4.313 1.774 1.00 85.44 106 LEU A C 1
ATOM 886 O O . LEU A 1 106 ? -0.757 -4.182 2.647 1.00 85.44 106 LEU A O 1
ATOM 890 N N . LYS A 1 107 ? 0.252 -5.446 1.080 1.00 88.44 107 LYS A N 1
ATOM 891 C CA . LYS A 1 107 ? -0.564 -6.647 1.289 1.00 88.44 107 LYS A CA 1
ATOM 892 C C . LYS A 1 107 ? -0.432 -7.146 2.721 1.00 88.44 107 LYS A C 1
ATOM 894 O O . LYS A 1 107 ? -1.443 -7.356 3.399 1.00 88.44 107 LYS A O 1
ATOM 899 N N . ARG A 1 108 ? 0.806 -7.356 3.179 1.00 87.38 108 ARG A N 1
ATOM 900 C CA . ARG A 1 108 ? 1.103 -7.883 4.516 1.00 87.38 108 ARG A CA 1
ATOM 901 C C . ARG A 1 108 ? 0.524 -6.972 5.588 1.00 87.38 108 ARG A C 1
ATOM 903 O O . ARG A 1 108 ? -0.149 -7.441 6.504 1.00 87.38 108 ARG A O 1
ATOM 910 N N . ASN A 1 109 ? 0.761 -5.680 5.438 1.00 86.31 109 ASN A N 1
ATOM 911 C CA . ASN A 1 109 ? 0.307 -4.633 6.335 1.00 86.31 109 ASN A CA 1
ATOM 912 C C . ASN A 1 109 ? -1.220 -4.568 6.441 1.00 86.31 109 ASN A C 1
ATOM 914 O O . ASN A 1 109 ? -1.767 -4.632 7.543 1.00 86.31 109 ASN A O 1
ATOM 918 N N . SER A 1 110 ? -1.906 -4.537 5.297 1.00 85.94 110 SER A N 1
ATOM 919 C CA . SER A 1 110 ? -3.371 -4.477 5.241 1.00 85.94 110 SER A CA 1
ATOM 920 C C . SER A 1 110 ? -4.009 -5.739 5.820 1.00 85.94 110 SER A C 1
ATOM 922 O O . SER A 1 110 ? -4.926 -5.647 6.632 1.00 85.94 110 SER A O 1
ATOM 924 N N . SER A 1 111 ? -3.467 -6.916 5.488 1.00 87.06 111 SER A N 1
ATOM 925 C CA . SER A 1 111 ? -3.954 -8.203 6.006 1.00 87.06 111 SER A CA 1
ATOM 926 C C . SER A 1 111 ? -3.756 -8.322 7.519 1.00 87.06 111 SER A C 1
ATOM 928 O O . SER A 1 111 ? -4.663 -8.736 8.240 1.00 87.06 111 SER A O 1
ATOM 930 N N . THR A 1 112 ? -2.577 -7.928 8.014 1.00 87.94 112 THR A N 1
ATOM 931 C CA . THR A 1 112 ? -2.243 -7.985 9.446 1.00 87.94 112 THR A CA 1
ATOM 932 C C . THR A 1 112 ? -3.146 -7.059 10.247 1.00 87.94 112 THR A C 1
ATOM 934 O O . THR A 1 112 ? -3.693 -7.466 11.272 1.00 87.94 112 THR A O 1
ATOM 937 N N . LEU A 1 113 ? -3.347 -5.828 9.767 1.00 86.56 113 LEU A N 1
ATOM 938 C CA . LEU A 1 113 ? -4.238 -4.886 10.426 1.00 86.56 113 LEU A CA 1
ATOM 939 C C . LEU A 1 113 ? -5.694 -5.365 10.369 1.00 86.56 113 LEU A C 1
ATOM 941 O O . LEU A 1 113 ? -6.370 -5.353 11.392 1.00 86.56 113 LEU A O 1
ATOM 945 N N . GLY A 1 114 ? -6.169 -5.834 9.212 1.00 83.44 114 GLY A N 1
ATOM 946 C CA . GLY A 1 114 ? -7.527 -6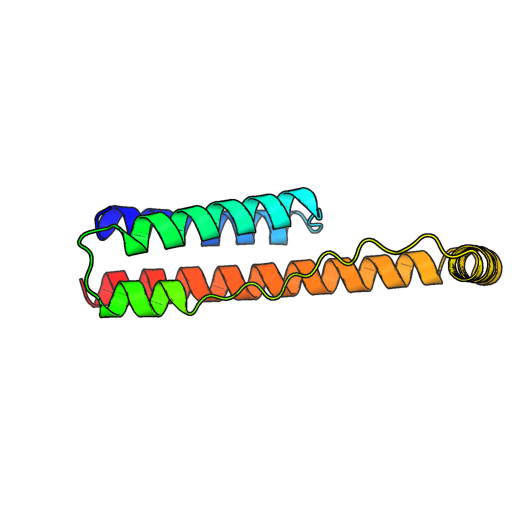.361 9.064 1.00 83.44 114 GLY A CA 1
ATOM 947 C C . GLY A 1 114 ? -7.806 -7.511 10.035 1.00 83.44 114 GLY A C 1
ATOM 948 O O . GLY A 1 114 ? -8.833 -7.513 10.713 1.00 83.44 114 GLY A O 1
ATOM 949 N N . TYR A 1 115 ? -6.862 -8.446 10.172 1.00 86.06 115 TYR A N 1
ATOM 950 C CA . TYR A 1 115 ? -6.943 -9.539 11.144 1.00 86.06 115 TYR A CA 1
ATOM 951 C C . TYR A 1 115 ? -6.943 -9.036 12.592 1.00 86.06 115 TYR A C 1
ATOM 953 O O . TYR A 1 115 ? -7.767 -9.459 13.399 1.00 86.06 115 TYR A O 1
ATOM 961 N N . LYS A 1 116 ? -6.061 -8.086 12.921 1.00 86.25 116 LYS A N 1
ATOM 962 C CA . LYS A 1 116 ? -5.992 -7.500 14.262 1.00 86.25 116 LYS A CA 1
ATOM 963 C C . LYS A 1 116 ? -7.286 -6.785 14.645 1.00 86.25 116 LYS A C 1
ATOM 965 O O . LYS A 1 116 ? -7.722 -6.920 15.783 1.00 86.25 116 LYS A O 1
ATOM 970 N N . ILE A 1 117 ? -7.912 -6.055 13.721 1.00 86.19 117 ILE A N 1
ATOM 971 C CA . ILE A 1 117 ? -9.198 -5.401 13.984 1.00 86.19 117 ILE A CA 1
ATOM 972 C C . ILE A 1 117 ? -10.272 -6.461 14.254 1.00 86.19 117 ILE A C 1
ATOM 974 O O . ILE A 1 117 ? -10.923 -6.369 15.285 1.00 86.19 117 ILE A O 1
ATOM 978 N N . LYS A 1 118 ? -10.379 -7.502 13.411 1.00 86.56 118 LYS A N 1
ATOM 979 C CA . LYS A 1 118 ? -11.343 -8.615 13.573 1.00 86.56 118 LYS A CA 1
ATOM 980 C C . LYS A 1 118 ? -11.229 -9.352 14.916 1.00 86.56 118 LYS A C 1
ATOM 982 O O . LYS A 1 118 ? -12.200 -9.952 15.359 1.00 86.56 118 LYS A O 1
ATOM 987 N N . LEU A 1 119 ? -10.041 -9.377 15.525 1.00 85.12 119 LEU A N 1
ATOM 988 C CA . LEU A 1 119 ? -9.815 -10.030 16.819 1.00 85.12 119 LEU A CA 1
ATOM 989 C C . LEU A 1 119 ? -10.174 -9.157 18.026 1.00 85.12 119 LEU A C 1
ATOM 991 O O . LEU A 1 119 ? -10.439 -9.699 19.095 1.00 85.12 119 LEU A O 1
ATOM 995 N N . ASN A 1 120 ? -10.116 -7.832 17.885 1.00 80.69 120 ASN A N 1
ATOM 996 C CA . ASN A 1 120 ? -10.239 -6.899 19.010 1.00 80.69 120 ASN A CA 1
ATOM 997 C C . ASN A 1 120 ? -11.564 -6.117 19.018 1.00 80.69 120 ASN A C 1
ATOM 999 O O . ASN A 1 120 ? -11.851 -5.454 20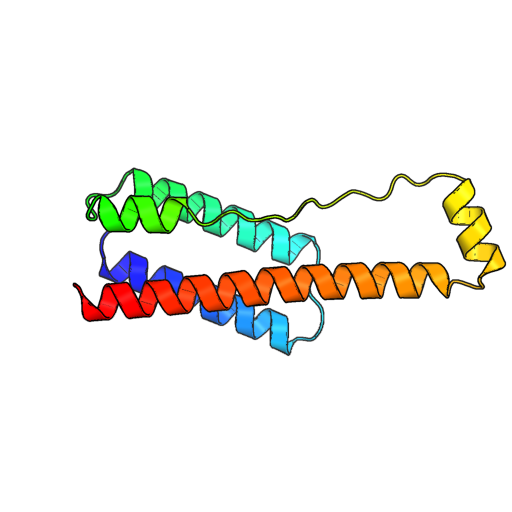.013 1.00 80.69 120 ASN A O 1
ATOM 1003 N N . TYR A 1 121 ? -12.340 -6.171 17.930 1.00 75.62 121 TYR A N 1
ATOM 1004 C CA . TYR A 1 121 ? -13.581 -5.419 17.719 1.00 75.62 121 TYR A CA 1
ATOM 1005 C C . TYR A 1 121 ? -14.582 -6.229 16.897 1.00 75.62 121 TYR A C 1
ATOM 1007 O O . TYR A 1 121 ? -15.793 -6.088 17.172 1.00 75.62 121 TYR A O 1
#